Protein AF-A0A1Q3TZ71-F1 (afdb_monomer)

Sequence (117 aa):
MSDKIARGMGSWKFIAYQTLFIILWMIVNLVGYIRHWDPYPFILLNLIFSTQAAYAAPIIMMAQNRQAERDRVQAKNDYDTNIEAKKEIEALQIHLSKIEVEKLDLIIRLLQQPKTA

pLDDT: mean 82.82, std 15.04, range [46.75, 97.69]

Structure (mmCIF, N/CA/C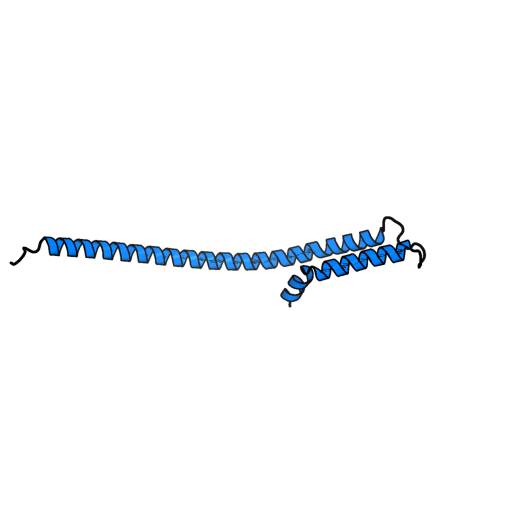/O backbone):
data_AF-A0A1Q3TZ71-F1
#
_entry.id   AF-A0A1Q3TZ71-F1
#
loop_
_atom_site.group_PDB
_atom_site.id
_atom_site.type_symbol
_atom_site.label_atom_id
_atom_site.label_alt_id
_atom_site.label_comp_id
_atom_site.label_asym_id
_atom_site.label_entity_id
_atom_site.label_seq_id
_atom_site.pdbx_PDB_ins_code
_atom_site.Cartn_x
_atom_site.Cartn_y
_atom_site.Cartn_z
_atom_site.occupancy
_atom_site.B_iso_or_equiv
_atom_site.auth_seq_id
_atom_site.auth_comp_id
_atom_site.auth_asym_id
_atom_site.auth_atom_id
_atom_site.pdbx_PDB_model_num
ATOM 1 N N . MET A 1 1 ? -9.871 -6.940 -15.228 1.00 48.06 1 MET A N 1
ATOM 2 C CA . MET A 1 1 ? -8.663 -6.977 -16.094 1.00 48.06 1 MET A CA 1
ATOM 3 C C . MET A 1 1 ? -7.436 -6.277 -15.476 1.00 48.06 1 MET A C 1
ATOM 5 O O . MET A 1 1 ? -6.326 -6.586 -15.888 1.00 48.06 1 MET A O 1
ATOM 9 N N . SER A 1 2 ? -7.591 -5.434 -14.438 1.00 47.97 2 SER A N 1
ATOM 10 C CA . SER A 1 2 ? -6.474 -4.742 -13.754 1.00 47.97 2 SER A CA 1
ATOM 11 C C . SER A 1 2 ? -5.579 -5.649 -12.882 1.00 47.97 2 SER A C 1
ATOM 13 O O . SER A 1 2 ? -4.377 -5.412 -12.801 1.00 47.97 2 SER A O 1
ATOM 15 N N . ASP A 1 3 ? -6.112 -6.728 -12.293 1.00 51.12 3 ASP A N 1
ATOM 16 C CA . ASP A 1 3 ? -5.346 -7.571 -11.347 1.00 51.12 3 ASP A CA 1
ATOM 17 C C . ASP A 1 3 ? -4.305 -8.483 -12.014 1.00 51.12 3 ASP A C 1
ATOM 19 O O . ASP A 1 3 ? -3.451 -9.063 -11.344 1.00 51.12 3 ASP A O 1
ATOM 23 N N . LYS A 1 4 ? -4.359 -8.662 -13.340 1.00 55.09 4 LYS A N 1
ATOM 24 C CA . LYS A 1 4 ? -3.325 -9.408 -14.084 1.00 55.09 4 LYS A CA 1
ATOM 25 C C . LYS A 1 4 ? -2.100 -8.535 -14.376 1.00 55.09 4 LYS A C 1
ATOM 27 O O . LYS A 1 4 ? -0.983 -9.026 -14.284 1.00 55.09 4 LYS A O 1
ATOM 32 N N . ILE A 1 5 ? -2.306 -7.245 -14.649 1.00 54.66 5 ILE A N 1
ATOM 33 C CA . ILE A 1 5 ? -1.228 -6.287 -14.939 1.00 54.66 5 ILE A CA 1
ATOM 34 C C . ILE A 1 5 ? -0.472 -5.929 -13.649 1.00 54.66 5 ILE A C 1
ATOM 36 O O . ILE A 1 5 ? 0.756 -5.925 -13.650 1.00 54.66 5 ILE A O 1
ATOM 40 N N . ALA A 1 6 ? -1.183 -5.757 -12.526 1.00 53.28 6 ALA A N 1
ATOM 41 C CA . ALA A 1 6 ? -0.569 -5.505 -11.217 1.00 53.28 6 ALA A CA 1
ATOM 42 C C . ALA A 1 6 ? 0.311 -6.674 -10.729 1.00 53.28 6 ALA A C 1
ATOM 44 O O . ALA A 1 6 ? 1.405 -6.457 -10.217 1.00 53.28 6 ALA A O 1
ATOM 45 N N . ARG A 1 7 ? -0.118 -7.926 -10.954 1.00 56.53 7 ARG A N 1
ATOM 46 C CA . ARG A 1 7 ? 0.692 -9.121 -10.642 1.00 56.53 7 ARG A CA 1
ATOM 47 C C . ARG A 1 7 ? 1.843 -9.349 -11.630 1.00 56.53 7 ARG A C 1
ATOM 49 O O . ARG A 1 7 ? 2.847 -9.946 -11.257 1.00 56.53 7 ARG A O 1
ATOM 56 N N . GLY A 1 8 ? 1.710 -8.878 -12.872 1.00 54.12 8 GLY A N 1
ATOM 57 C CA . GLY A 1 8 ? 2.750 -8.981 -13.900 1.00 54.12 8 GLY A CA 1
ATOM 58 C C . GLY A 1 8 ? 3.910 -8.006 -13.691 1.00 54.12 8 GLY A C 1
ATOM 59 O O . GLY A 1 8 ? 5.065 -8.405 -13.807 1.00 54.12 8 GLY A O 1
ATOM 60 N N . MET A 1 9 ? 3.612 -6.758 -13.315 1.00 58.22 9 MET A N 1
ATOM 61 C CA . MET A 1 9 ? 4.615 -5.705 -13.096 1.00 58.22 9 MET A CA 1
ATOM 62 C C . MET A 1 9 ? 5.480 -5.939 -11.841 1.00 58.22 9 MET A C 1
ATOM 64 O O . MET A 1 9 ? 6.604 -5.456 -11.777 1.00 58.22 9 MET A O 1
ATOM 68 N N . GLY A 1 10 ? 4.992 -6.724 -10.874 1.00 55.28 10 GLY A N 1
ATOM 69 C CA . GLY A 1 10 ? 5.742 -7.134 -9.677 1.00 55.28 10 GLY A CA 1
ATOM 70 C C . GLY A 1 10 ? 6.433 -8.500 -9.779 1.00 55.28 10 GLY A C 1
ATOM 71 O O . GLY A 1 10 ? 6.974 -8.987 -8.789 1.00 55.28 10 GLY A O 1
ATOM 72 N N . SER A 1 11 ? 6.389 -9.171 -10.936 1.00 72.12 11 SER A N 1
ATOM 73 C CA . SER A 1 11 ? 7.008 -10.490 -11.075 1.00 72.12 11 SER A CA 1
ATOM 74 C C . SER A 1 11 ? 8.513 -10.354 -11.308 1.00 72.12 11 SER A C 1
ATOM 76 O O . SER A 1 11 ? 8.937 -9.739 -12.284 1.00 72.12 11 SER A O 1
ATOM 78 N N . TRP A 1 12 ? 9.325 -11.016 -10.478 1.00 73.62 12 TRP A N 1
ATOM 79 C CA . TRP A 1 12 ? 10.786 -11.128 -10.644 1.00 73.62 12 TRP A CA 1
ATOM 80 C C . TRP A 1 12 ? 11.218 -11.534 -12.064 1.00 73.62 12 TRP A C 1
ATOM 82 O O . TRP A 1 12 ? 12.285 -11.145 -12.532 1.00 73.62 12 TRP A O 1
ATOM 92 N N . LYS A 1 13 ? 10.361 -12.270 -12.784 1.00 80.06 13 LYS A N 1
ATOM 93 C CA . LYS A 1 13 ? 10.591 -12.659 -14.180 1.00 80.06 13 LYS A CA 1
ATOM 94 C C . LYS A 1 13 ? 10.610 -11.460 -15.137 1.00 80.06 13 LYS A C 1
ATOM 96 O O . LYS A 1 13 ? 11.430 -11.443 -16.045 1.00 80.06 13 LYS A O 1
ATOM 101 N N . PHE A 1 14 ? 9.749 -10.458 -14.940 1.00 81.25 14 PHE A N 1
ATOM 102 C CA . PHE A 1 14 ? 9.706 -9.258 -15.787 1.00 81.25 14 PHE A CA 1
ATOM 103 C C . PHE A 1 14 ? 10.997 -8.444 -15.665 1.00 81.25 14 PHE A C 1
ATOM 105 O O . PHE A 1 14 ? 11.588 -8.076 -16.678 1.00 81.25 14 PHE A O 1
ATOM 112 N N . ILE A 1 15 ? 11.468 -8.253 -14.429 1.00 83.25 15 ILE A N 1
ATOM 113 C CA . ILE A 1 15 ? 12.728 -7.557 -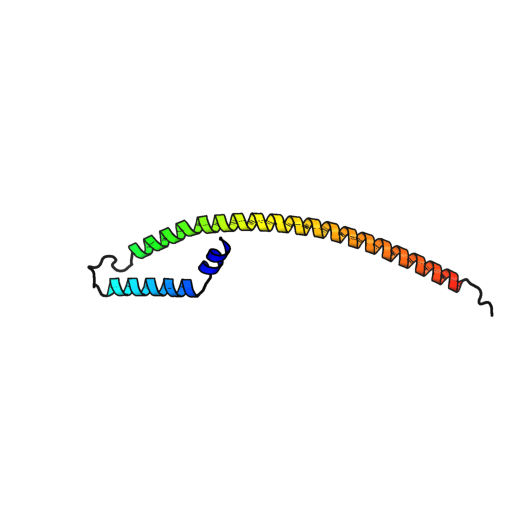14.139 1.00 83.25 15 ILE A CA 1
ATOM 114 C C . ILE A 1 15 ? 13.896 -8.295 -14.807 1.00 83.25 15 ILE A C 1
ATOM 116 O O . ILE A 1 15 ? 14.688 -7.673 -15.505 1.00 83.25 15 ILE A O 1
ATOM 120 N N . ALA A 1 16 ? 13.956 -9.628 -14.695 1.00 85.94 16 ALA A N 1
ATOM 121 C CA . ALA A 1 16 ? 15.005 -10.426 -15.331 1.00 85.94 16 ALA A CA 1
ATOM 122 C C . ALA A 1 16 ? 15.035 -10.281 -16.867 1.00 85.94 16 ALA A C 1
ATOM 124 O O . ALA A 1 16 ? 16.105 -10.075 -17.441 1.00 85.94 16 ALA A O 1
ATOM 125 N N . TYR A 1 17 ? 13.878 -10.340 -17.540 1.00 88.38 17 TYR A N 1
ATOM 126 C CA . TYR A 1 17 ? 13.805 -10.132 -18.992 1.00 88.38 17 TYR A CA 1
ATOM 127 C C . TYR A 1 17 ? 14.191 -8.704 -19.398 1.00 88.38 17 TYR A C 1
ATOM 129 O O . TYR A 1 17 ? 14.911 -8.526 -20.380 1.00 88.38 17 TYR A O 1
ATOM 137 N N . GLN A 1 18 ? 13.750 -7.695 -18.642 1.00 84.75 18 GLN A N 1
ATOM 138 C CA . GLN A 1 18 ? 14.091 -6.295 -18.892 1.00 84.75 18 GLN A CA 1
ATOM 139 C C . GLN A 1 18 ? 15.601 -6.058 -18.759 1.00 84.75 18 GLN A C 1
ATOM 141 O O . GLN A 1 18 ? 16.209 -5.474 -19.653 1.00 84.75 18 GLN A O 1
ATOM 146 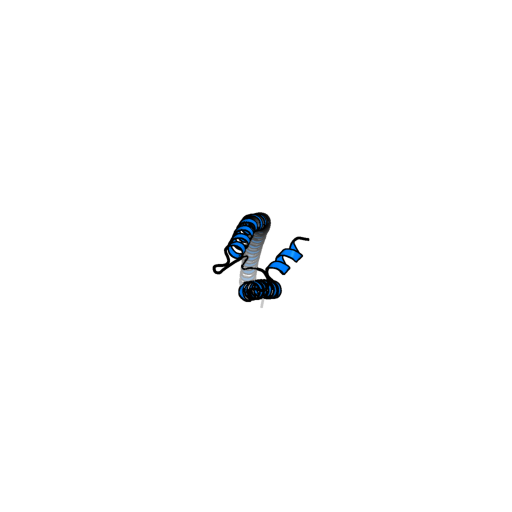N N . THR A 1 19 ? 16.225 -6.553 -17.687 1.00 85.88 19 THR A N 1
ATOM 147 C CA . THR A 1 19 ? 17.675 -6.443 -17.477 1.00 85.88 19 THR A CA 1
ATOM 148 C C . THR A 1 19 ? 18.459 -7.153 -18.579 1.00 85.88 19 THR A C 1
ATOM 150 O O . THR A 1 19 ? 19.402 -6.578 -19.118 1.00 85.88 19 THR A O 1
ATOM 153 N N . LEU A 1 20 ? 18.047 -8.364 -18.973 1.00 90.69 20 LEU A N 1
ATOM 154 C CA . LEU A 1 20 ? 18.695 -9.101 -20.060 1.00 90.69 20 LEU A CA 1
ATOM 155 C C . LEU A 1 20 ? 18.611 -8.346 -21.395 1.00 90.69 20 LEU A C 1
ATOM 157 O O . LEU A 1 20 ? 19.603 -8.272 -22.117 1.00 90.69 20 LEU A O 1
ATOM 161 N N . PHE A 1 21 ? 17.453 -7.756 -21.704 1.00 87.12 21 PHE A N 1
ATOM 162 C CA . PHE A 1 21 ? 17.259 -6.955 -22.912 1.00 87.12 21 PHE A CA 1
ATOM 163 C C . PHE A 1 21 ? 18.193 -5.738 -22.950 1.00 87.12 21 PHE A C 1
ATOM 165 O O . PHE A 1 21 ? 18.839 -5.502 -23.968 1.00 87.12 21 PHE A O 1
ATOM 172 N N . ILE A 1 22 ? 18.318 -5.005 -21.837 1.00 84.88 22 ILE A N 1
ATOM 173 C CA . ILE A 1 22 ? 19.218 -3.844 -21.735 1.00 84.88 22 ILE A CA 1
ATOM 174 C C . ILE A 1 22 ? 20.673 -4.268 -21.953 1.00 84.88 22 ILE A C 1
ATOM 176 O O . ILE A 1 22 ? 21.382 -3.645 -22.740 1.00 84.88 22 ILE A O 1
ATOM 180 N N . ILE A 1 23 ? 21.114 -5.343 -21.293 1.00 85.19 23 ILE A N 1
ATOM 181 C CA . ILE A 1 23 ? 22.489 -5.848 -21.410 1.00 85.19 23 ILE A CA 1
ATOM 182 C C . ILE A 1 23 ? 22.788 -6.263 -22.855 1.00 85.19 23 ILE A C 1
ATOM 184 O O . ILE A 1 23 ? 23.825 -5.893 -23.402 1.00 85.19 23 ILE A O 1
ATOM 188 N N . LEU A 1 24 ? 21.872 -6.990 -23.499 1.00 85.44 24 LEU A N 1
ATOM 189 C CA . LEU A 1 24 ? 22.039 -7.424 -24.885 1.00 85.44 24 LEU A CA 1
ATOM 190 C C . LEU A 1 24 ? 22.079 -6.224 -25.842 1.00 85.44 24 LEU A C 1
ATOM 192 O O . LEU A 1 24 ? 22.934 -6.174 -26.725 1.00 85.44 24 LEU A O 1
ATOM 196 N N . TRP A 1 25 ? 21.223 -5.222 -25.624 1.00 79.88 25 TRP A N 1
ATOM 197 C CA . TRP A 1 25 ? 21.220 -3.975 -26.390 1.00 79.88 25 TRP A CA 1
ATOM 198 C C . TRP A 1 25 ? 22.540 -3.205 -26.259 1.00 79.88 25 TRP A C 1
ATOM 200 O O . TRP A 1 25 ? 23.089 -2.743 -27.263 1.00 79.88 25 TRP A O 1
ATOM 210 N N . MET A 1 26 ? 23.080 -3.105 -25.040 1.00 78.19 26 MET A N 1
ATOM 211 C CA . MET A 1 26 ? 24.386 -2.493 -24.784 1.00 78.19 26 MET A CA 1
ATOM 212 C C . MET A 1 26 ? 25.514 -3.248 -25.499 1.00 78.19 26 MET A C 1
ATOM 214 O O . MET A 1 26 ? 26.344 -2.611 -26.141 1.00 78.19 26 MET A O 1
ATOM 218 N N . ILE A 1 27 ? 25.534 -4.587 -25.441 1.00 79.88 27 ILE A N 1
ATOM 219 C CA . ILE A 1 27 ? 26.559 -5.417 -26.100 1.00 79.88 27 ILE A CA 1
ATOM 220 C C . ILE A 1 27 ? 26.511 -5.246 -27.623 1.00 79.88 27 ILE A C 1
ATOM 222 O O . ILE A 1 27 ? 27.552 -5.046 -28.244 1.00 79.88 27 ILE A O 1
ATOM 226 N N . VAL A 1 28 ? 25.321 -5.272 -28.233 1.00 78.50 28 VAL A N 1
ATOM 227 C CA . VAL A 1 28 ? 25.158 -5.086 -29.687 1.00 78.50 28 VAL A CA 1
ATOM 228 C C . VAL A 1 28 ? 25.633 -3.699 -30.135 1.00 78.50 28 VAL A C 1
ATOM 230 O O . VAL A 1 28 ? 26.293 -3.590 -31.170 1.00 78.50 28 VAL A O 1
ATOM 233 N N . ASN A 1 29 ? 25.356 -2.650 -29.351 1.00 73.19 29 ASN A N 1
ATOM 234 C CA . ASN A 1 29 ? 25.843 -1.296 -29.640 1.00 73.19 29 ASN A CA 1
ATOM 235 C C . ASN A 1 29 ? 27.363 -1.164 -29.444 1.00 73.19 29 ASN A C 1
ATOM 237 O O . ASN A 1 29 ? 28.022 -0.510 -30.250 1.00 73.19 29 ASN A O 1
ATOM 241 N N . LEU A 1 30 ? 27.932 -1.813 -28.422 1.00 68.44 30 LEU A N 1
ATOM 242 C CA . LEU A 1 30 ? 29.365 -1.756 -28.111 1.00 68.44 30 LEU A CA 1
ATOM 243 C C . LEU A 1 30 ? 30.230 -2.540 -29.111 1.00 68.44 30 LEU A C 1
ATOM 245 O O . LEU A 1 30 ? 31.323 -2.100 -29.451 1.00 68.44 30 LEU A O 1
ATOM 249 N N . VAL A 1 31 ? 29.744 -3.683 -29.606 1.00 69.06 31 VAL A N 1
ATOM 250 C CA . VAL A 1 31 ? 30.461 -4.539 -30.576 1.00 69.06 31 VAL A CA 1
ATOM 251 C C . VAL A 1 31 ? 30.439 -3.944 -31.998 1.00 69.06 31 VAL A C 1
ATOM 253 O O . VAL A 1 31 ? 31.113 -4.439 -32.897 1.00 69.06 31 VAL A O 1
ATOM 256 N N . GLY A 1 32 ? 29.735 -2.826 -32.213 1.00 62.22 32 GLY A N 1
ATOM 257 C CA . GLY A 1 32 ? 29.899 -2.000 -33.412 1.00 62.22 32 GLY A CA 1
ATOM 258 C C . GLY A 1 32 ? 29.326 -2.605 -34.696 1.00 62.22 32 GLY A C 1
ATOM 259 O O . GLY A 1 32 ? 29.693 -2.171 -35.786 1.00 62.22 32 GLY A O 1
ATOM 260 N N . TYR A 1 33 ? 28.411 -3.577 -34.596 1.00 55.75 33 TYR A N 1
ATOM 261 C CA . TYR A 1 33 ? 27.826 -4.233 -35.773 1.00 55.75 33 TYR A CA 1
ATOM 262 C C . TYR A 1 33 ? 27.000 -3.264 -36.645 1.00 55.75 33 TYR A C 1
ATOM 264 O O . TYR A 1 33 ? 26.863 -3.465 -37.849 1.00 55.75 33 TYR A O 1
ATOM 272 N N . ILE A 1 34 ? 26.484 -2.172 -36.065 1.00 54.97 34 ILE A N 1
ATOM 273 C CA . ILE A 1 34 ? 25.716 -1.139 -36.771 1.00 54.97 34 ILE A CA 1
ATOM 274 C C . ILE A 1 34 ? 26.206 0.230 -36.282 1.00 54.97 34 ILE A C 1
ATOM 276 O O . ILE A 1 34 ? 25.753 0.710 -35.251 1.00 54.97 34 ILE A O 1
ATOM 280 N N . ARG A 1 35 ? 27.186 0.819 -36.988 1.00 56.38 35 ARG A N 1
ATOM 281 C CA . ARG A 1 35 ? 27.630 2.233 -36.908 1.00 56.38 35 ARG A CA 1
ATOM 282 C C . ARG A 1 35 ? 27.195 2.991 -35.635 1.00 56.38 35 ARG A C 1
ATOM 284 O O . ARG A 1 35 ? 26.208 3.708 -35.714 1.00 56.38 35 ARG A O 1
ATOM 291 N N . HIS A 1 36 ? 27.929 2.852 -34.522 1.00 57.38 36 HIS A N 1
ATOM 292 C CA . HIS A 1 36 ? 27.931 3.729 -33.327 1.00 57.38 36 HIS A CA 1
ATOM 293 C C . HIS A 1 36 ? 26.687 4.631 -33.139 1.00 57.38 36 HIS A C 1
ATOM 295 O O . HIS A 1 36 ? 26.816 5.852 -33.059 1.00 57.38 36 HIS A O 1
ATOM 301 N N . TRP A 1 37 ? 25.483 4.049 -33.116 1.00 58.78 37 TRP A N 1
ATOM 302 C CA . TRP A 1 37 ? 24.244 4.835 -33.074 1.00 58.78 37 TRP A CA 1
ATOM 303 C C . TRP A 1 37 ? 24.075 5.466 -31.686 1.00 58.78 37 TRP A C 1
ATOM 305 O O . TRP A 1 37 ? 23.643 6.611 -31.578 1.00 58.78 37 TRP A O 1
ATOM 315 N N . ASP A 1 38 ? 24.490 4.754 -30.633 1.00 64.00 38 ASP A N 1
ATOM 316 C CA . ASP A 1 38 ? 24.462 5.231 -29.248 1.00 64.00 38 ASP A CA 1
ATOM 317 C C . ASP A 1 38 ? 25.819 4.977 -28.550 1.00 64.00 38 ASP A C 1
ATOM 319 O O . ASP A 1 38 ? 25.989 3.969 -27.857 1.00 64.00 38 ASP A O 1
ATOM 323 N N . PRO A 1 39 ? 26.835 5.838 -28.779 1.00 64.44 39 PRO A N 1
ATOM 324 C CA . PRO A 1 39 ? 28.122 5.753 -28.095 1.00 64.44 39 PRO A CA 1
ATOM 325 C C . PRO A 1 39 ? 27.958 5.917 -26.580 1.00 64.44 39 PRO A C 1
ATOM 327 O O . PRO A 1 39 ? 27.038 6.585 -26.105 1.00 64.44 39 PRO A O 1
ATOM 330 N N . TYR A 1 40 ? 28.891 5.360 -25.807 1.00 57.00 40 TYR A N 1
ATOM 331 C CA . TYR A 1 40 ? 28.956 5.599 -24.363 1.00 57.00 40 TYR A CA 1
ATOM 332 C C . TYR A 1 40 ? 28.936 7.119 -24.095 1.00 57.00 40 TYR A C 1
ATOM 334 O O . TYR A 1 40 ? 29.797 7.814 -24.642 1.00 57.00 40 TYR A O 1
ATOM 342 N N . PRO A 1 41 ? 27.963 7.666 -23.333 1.00 62.84 41 PRO A N 1
ATOM 343 C CA . PRO A 1 41 ? 27.239 7.061 -22.204 1.00 62.84 41 PRO A CA 1
ATOM 344 C C . PRO A 1 41 ? 25.782 6.577 -22.459 1.00 62.84 41 PRO A C 1
ATOM 346 O O . PRO A 1 41 ? 24.992 6.553 -21.519 1.00 62.84 41 PRO A O 1
ATOM 349 N N . PHE A 1 42 ? 25.413 6.155 -23.676 1.00 74.31 42 PHE A N 1
ATOM 350 C CA . PHE A 1 42 ? 24.069 5.642 -24.032 1.00 74.31 42 PHE A CA 1
ATOM 351 C C . PHE A 1 42 ? 22.922 6.652 -23.806 1.00 74.31 42 PHE A C 1
ATOM 353 O O . PHE A 1 42 ? 22.007 6.442 -22.999 1.00 74.31 42 PHE A O 1
ATOM 360 N N . ILE A 1 43 ? 22.975 7.788 -24.507 1.00 76.69 43 ILE A N 1
ATOM 361 C CA . ILE A 1 43 ? 22.029 8.901 -24.333 1.00 76.69 43 ILE A CA 1
ATOM 362 C C . ILE A 1 43 ? 20.598 8.526 -24.743 1.00 76.69 43 ILE A C 1
ATOM 364 O O . ILE A 1 43 ? 19.638 8.968 -24.107 1.00 76.69 43 ILE A O 1
ATOM 368 N N . LEU A 1 44 ? 20.431 7.681 -25.765 1.00 77.75 44 LEU A N 1
ATOM 369 C CA . LEU A 1 44 ? 19.104 7.270 -26.233 1.00 77.75 44 LEU A CA 1
ATOM 370 C C . LEU A 1 44 ? 18.444 6.301 -25.255 1.00 77.75 44 LEU A C 1
ATOM 372 O O . LEU A 1 44 ? 17.256 6.436 -24.959 1.00 77.75 44 LEU A O 1
ATOM 376 N N . LEU A 1 45 ? 19.218 5.359 -24.708 1.00 81.31 45 LEU A N 1
ATOM 377 C CA . LEU A 1 45 ? 18.739 4.464 -23.657 1.00 81.31 45 LEU A CA 1
ATOM 378 C C . LEU A 1 45 ? 18.261 5.268 -22.438 1.00 81.31 45 LEU A C 1
ATOM 380 O O . LEU A 1 45 ? 17.166 5.037 -21.921 1.00 81.31 45 LEU A O 1
ATOM 384 N N . ASN A 1 46 ? 19.057 6.252 -22.014 1.00 83.62 46 ASN A N 1
ATOM 385 C CA . ASN A 1 46 ? 18.718 7.130 -20.898 1.00 83.62 46 ASN A CA 1
ATOM 386 C C . ASN A 1 46 ? 17.421 7.922 -21.148 1.00 83.62 46 ASN A C 1
ATOM 388 O O . ASN A 1 46 ? 16.567 8.013 -20.260 1.00 83.62 46 ASN A O 1
ATOM 392 N N . LEU A 1 47 ? 17.237 8.432 -22.369 1.00 84.69 47 LEU A N 1
ATOM 393 C CA . LEU A 1 47 ? 16.021 9.138 -22.764 1.00 84.69 47 LEU A CA 1
ATOM 394 C C . LEU A 1 47 ? 14.787 8.229 -22.676 1.00 84.69 47 LEU A C 1
ATOM 396 O O . LEU A 1 47 ? 13.779 8.622 -22.089 1.00 84.69 47 LEU A O 1
ATOM 400 N N . ILE A 1 48 ? 14.877 7.000 -23.196 1.00 86.62 48 ILE A N 1
ATOM 401 C CA . ILE A 1 48 ? 13.773 6.029 -23.152 1.00 86.62 48 ILE A CA 1
ATOM 402 C C . ILE A 1 48 ? 13.391 5.710 -21.703 1.00 86.62 48 ILE A C 1
ATOM 404 O O . ILE A 1 48 ? 12.205 5.752 -21.371 1.00 86.62 48 ILE A O 1
ATOM 408 N N . PHE A 1 49 ? 14.366 5.445 -20.827 1.00 87.75 49 PHE A N 1
ATOM 409 C CA . PHE A 1 49 ? 14.098 5.201 -19.404 1.00 87.75 49 PHE A CA 1
ATOM 410 C C . PHE A 1 49 ? 13.462 6.407 -18.716 1.00 87.75 49 PHE A C 1
ATOM 412 O O . PHE A 1 49 ? 12.511 6.245 -17.950 1.00 87.75 49 PHE A O 1
ATOM 419 N N . SER A 1 50 ? 13.935 7.615 -19.021 1.00 88.75 50 SER A N 1
ATOM 420 C CA . SER A 1 50 ? 13.368 8.849 -18.471 1.00 88.75 50 SER A CA 1
ATOM 421 C C . SER A 1 50 ? 11.907 9.027 -18.889 1.00 88.75 50 SER A C 1
ATOM 423 O O . SER A 1 50 ? 11.050 9.313 -18.052 1.00 88.75 50 SER A O 1
ATOM 425 N N . THR A 1 51 ? 11.580 8.783 -20.162 1.00 89.94 51 THR A N 1
ATOM 426 C CA . THR A 1 51 ? 10.191 8.813 -20.641 1.00 89.94 51 THR A CA 1
ATOM 427 C C . THR A 1 51 ? 9.348 7.689 -20.032 1.00 89.94 51 THR A C 1
ATOM 429 O O . THR A 1 51 ? 8.202 7.930 -19.651 1.00 89.94 51 THR A O 1
ATOM 432 N N . GLN A 1 52 ? 9.897 6.478 -19.879 1.00 90.38 52 GLN A N 1
ATOM 433 C CA . GLN A 1 52 ? 9.206 5.372 -19.206 1.00 90.38 52 GLN A CA 1
ATOM 434 C C . GLN A 1 52 ? 8.851 5.724 -17.758 1.00 90.38 52 GLN A C 1
ATOM 436 O O . GLN A 1 52 ? 7.711 5.512 -17.344 1.00 90.38 52 GLN A O 1
ATOM 441 N N . ALA A 1 53 ? 9.788 6.299 -17.002 1.00 89.00 53 ALA A N 1
ATOM 442 C CA . ALA A 1 53 ? 9.549 6.741 -15.632 1.00 89.00 53 ALA A CA 1
ATOM 443 C C . ALA A 1 53 ? 8.489 7.856 -15.568 1.00 89.00 53 ALA A C 1
ATOM 445 O O . ALA A 1 53 ? 7.573 7.790 -14.745 1.00 89.00 53 ALA A O 1
ATOM 446 N N . ALA A 1 54 ? 8.562 8.832 -16.480 1.00 93.38 54 ALA A N 1
ATOM 447 C CA . ALA A 1 54 ? 7.585 9.915 -16.581 1.00 93.38 54 ALA A CA 1
ATOM 448 C C . ALA A 1 54 ? 6.157 9.408 -16.858 1.00 93.38 54 ALA A C 1
ATOM 450 O O . ALA A 1 54 ? 5.208 9.945 -16.293 1.00 93.38 54 ALA A O 1
ATOM 451 N N . TYR A 1 55 ? 5.991 8.357 -17.669 1.00 90.19 55 TYR A N 1
ATOM 452 C CA . TYR A 1 55 ? 4.686 7.720 -17.902 1.00 90.19 55 TYR A CA 1
ATOM 453 C C . TYR A 1 55 ? 4.235 6.808 -16.756 1.00 90.19 55 TYR A C 1
ATOM 455 O O . TYR A 1 55 ? 3.036 6.680 -16.506 1.00 90.19 55 TYR A O 1
ATOM 463 N N . ALA A 1 56 ? 5.167 6.178 -16.040 1.00 89.25 56 ALA A N 1
ATOM 464 C CA . ALA A 1 56 ? 4.842 5.318 -14.907 1.00 89.25 56 ALA A CA 1
ATOM 465 C C . ALA A 1 56 ? 4.259 6.116 -13.730 1.00 89.25 56 ALA A C 1
ATOM 467 O O . ALA A 1 56 ? 3.274 5.683 -13.135 1.00 89.25 56 ALA A O 1
ATOM 468 N N . ALA A 1 57 ? 4.811 7.295 -13.427 1.00 90.31 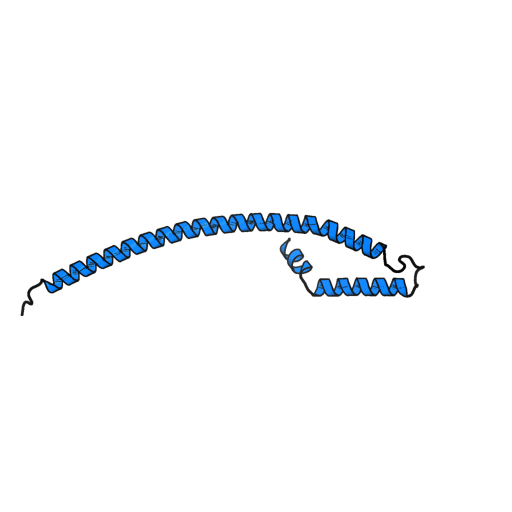57 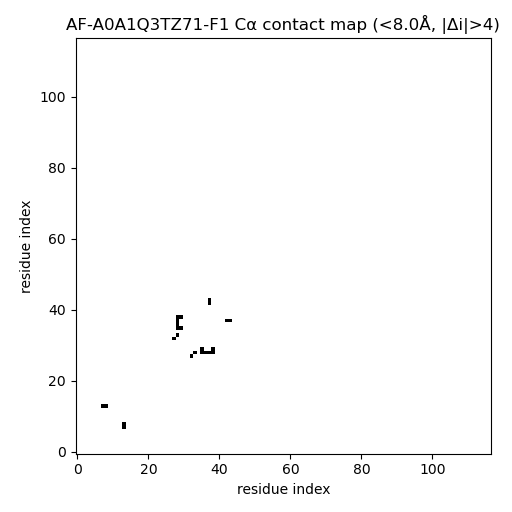ALA A N 1
ATOM 469 C CA . ALA A 1 57 ? 4.377 8.137 -12.310 1.00 90.31 57 ALA A CA 1
ATOM 470 C C . ALA A 1 57 ? 2.856 8.434 -12.278 1.00 90.31 57 ALA A C 1
ATOM 472 O O . ALA A 1 57 ? 2.222 8.129 -11.265 1.00 90.31 57 ALA A O 1
ATOM 473 N N . PRO A 1 58 ? 2.214 8.951 -13.347 1.00 92.50 58 PRO A N 1
ATOM 474 C CA . PRO A 1 58 ? 0.775 9.211 -13.343 1.00 92.50 58 PRO A CA 1
ATOM 475 C C . PRO A 1 58 ? -0.056 7.927 -13.289 1.00 92.50 58 PRO A C 1
ATOM 477 O O . PRO A 1 58 ? -1.098 7.911 -12.641 1.00 92.50 58 PRO A O 1
ATOM 480 N N . ILE A 1 59 ? 0.393 6.835 -13.914 1.00 87.56 59 ILE A N 1
ATOM 481 C CA . ILE A 1 59 ? -0.306 5.542 -13.852 1.00 87.56 59 ILE A CA 1
ATOM 482 C C . ILE A 1 59 ? -0.302 5.008 -12.416 1.00 87.56 59 ILE A C 1
ATOM 484 O O . ILE A 1 59 ? -1.339 4.561 -11.922 1.00 87.56 59 ILE A O 1
ATOM 488 N N . ILE A 1 60 ? 0.845 5.089 -11.737 1.00 88.69 60 ILE A N 1
ATOM 489 C CA . ILE A 1 60 ? 0.985 4.732 -10.323 1.00 88.69 60 ILE A CA 1
ATOM 490 C C . ILE A 1 60 ? 0.072 5.622 -9.479 1.00 88.69 60 ILE A C 1
ATOM 492 O O . ILE A 1 60 ? -0.683 5.096 -8.670 1.00 88.69 60 ILE A O 1
ATOM 496 N N . MET A 1 61 ? 0.059 6.935 -9.718 1.00 91.00 61 MET A N 1
ATOM 497 C CA . MET A 1 61 ? -0.805 7.873 -8.996 1.00 91.00 61 MET A CA 1
ATOM 498 C C . MET A 1 61 ? -2.298 7.571 -9.204 1.00 91.00 61 MET A C 1
ATOM 500 O O . MET A 1 61 ? -3.066 7.578 -8.248 1.00 91.00 61 MET A O 1
ATOM 504 N N . MET A 1 62 ? -2.730 7.233 -10.423 1.00 89.88 62 MET A N 1
ATOM 505 C CA . MET A 1 62 ? -4.114 6.818 -10.695 1.00 89.88 62 MET A CA 1
ATOM 506 C C . MET A 1 62 ? -4.461 5.492 -10.009 1.00 89.88 62 MET A C 1
ATOM 508 O O . MET A 1 62 ? -5.564 5.332 -9.481 1.00 89.88 62 MET A O 1
ATOM 512 N N . ALA A 1 63 ? -3.533 4.531 -10.012 1.00 84.62 63 ALA A N 1
ATOM 513 C CA . ALA A 1 63 ? -3.707 3.261 -9.318 1.00 84.62 63 ALA A CA 1
ATOM 514 C C . ALA A 1 63 ? -3.802 3.467 -7.799 1.00 84.62 63 ALA A C 1
ATOM 516 O O . ALA A 1 63 ? -4.678 2.874 -7.171 1.00 84.62 63 ALA A O 1
ATOM 517 N N . GLN A 1 64 ? -2.964 4.344 -7.242 1.00 89.81 64 GLN A N 1
ATOM 518 C CA . GLN A 1 64 ? -2.994 4.748 -5.839 1.00 89.81 64 GLN 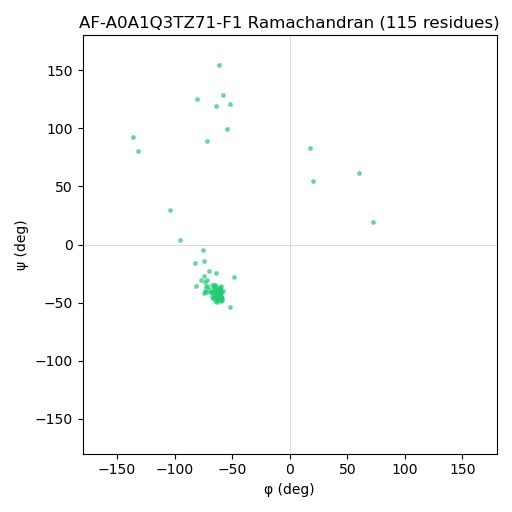A CA 1
ATOM 519 C C . GLN A 1 64 ? -4.292 5.473 -5.487 1.00 89.81 64 GLN A C 1
ATOM 521 O O . GLN A 1 64 ? -4.923 5.103 -4.507 1.00 89.81 64 GLN A O 1
ATOM 526 N N . ASN A 1 65 ? -4.755 6.426 -6.300 1.00 91.88 65 ASN A N 1
ATOM 527 C CA . ASN A 1 65 ? -6.011 7.138 -6.051 1.00 91.88 65 ASN A CA 1
ATOM 528 C C . ASN A 1 65 ? -7.210 6.174 -6.017 1.00 91.88 65 ASN A C 1
ATOM 530 O O . ASN A 1 65 ? -8.053 6.234 -5.127 1.00 91.88 65 ASN A O 1
ATOM 534 N N . ARG A 1 66 ? -7.251 5.211 -6.947 1.00 90.81 66 ARG A N 1
ATOM 535 C CA . ARG A 1 66 ? -8.281 4.162 -6.950 1.00 90.81 66 ARG A CA 1
ATOM 536 C C . ARG A 1 66 ? -8.179 3.237 -5.735 1.00 90.81 66 ARG A C 1
ATOM 538 O O . ARG A 1 66 ? -9.208 2.766 -5.259 1.00 90.81 66 ARG A O 1
ATOM 545 N N . GLN A 1 67 ? -6.965 2.934 -5.276 1.00 90.56 67 GLN A N 1
ATOM 546 C CA . GLN A 1 67 ? -6.756 2.133 -4.072 1.00 90.56 67 GLN A CA 1
ATOM 547 C C . GLN A 1 67 ? -7.223 2.896 -2.824 1.00 90.56 67 GLN A C 1
ATOM 549 O O . GLN A 1 67 ? -7.999 2.349 -2.054 1.00 90.56 67 GLN A O 1
ATOM 554 N N . ALA A 1 68 ? -6.868 4.176 -2.697 1.00 94.00 68 ALA A N 1
ATOM 555 C CA . ALA A 1 68 ? -7.266 5.033 -1.584 1.00 94.00 68 ALA A CA 1
ATOM 556 C C . ALA A 1 68 ? -8.792 5.177 -1.457 1.00 94.00 68 ALA A C 1
ATOM 558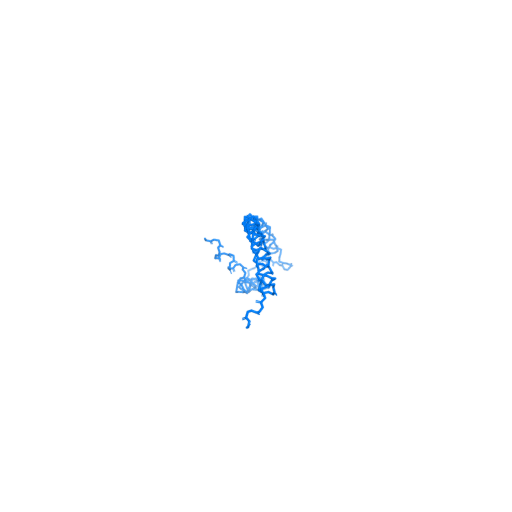 O O . ALA A 1 68 ? -9.322 5.115 -0.352 1.00 94.00 68 ALA A O 1
ATOM 559 N N . GLU A 1 69 ? -9.518 5.303 -2.573 1.00 94.06 69 GLU A N 1
ATOM 560 C CA . GLU A 1 69 ? -10.989 5.324 -2.552 1.00 94.06 69 GLU A CA 1
ATOM 561 C C . GLU A 1 69 ? -11.584 4.011 -2.017 1.00 94.06 69 GLU A C 1
ATOM 563 O O . GLU A 1 69 ? -12.522 4.029 -1.220 1.00 94.06 69 GLU A O 1
ATOM 568 N N . ARG A 1 70 ? -11.017 2.857 -2.398 1.00 93.06 70 ARG A N 1
ATOM 569 C CA . ARG A 1 70 ? -11.439 1.552 -1.859 1.00 93.06 70 ARG A CA 1
ATOM 570 C C . ARG A 1 70 ? -11.126 1.435 -0.372 1.00 93.06 70 ARG A C 1
ATOM 572 O O . ARG A 1 70 ? -12.001 1.037 0.391 1.00 93.06 70 ARG A O 1
ATOM 579 N N . ASP A 1 71 ? -9.916 1.816 0.024 1.00 94.69 71 ASP A N 1
ATOM 580 C CA . ASP A 1 71 ? -9.465 1.771 1.415 1.00 94.69 71 ASP A CA 1
ATOM 581 C C . ASP A 1 71 ? -10.335 2.676 2.297 1.00 94.69 71 ASP A C 1
ATOM 583 O O . ASP A 1 71 ? -10.705 2.299 3.404 1.00 94.69 71 ASP A O 1
ATOM 587 N N . ARG A 1 72 ? -10.752 3.839 1.783 1.00 94.94 72 ARG A N 1
ATOM 588 C CA . ARG A 1 72 ? -11.665 4.755 2.476 1.00 94.94 72 ARG A CA 1
ATOM 589 C C . ARG A 1 72 ? -13.047 4.143 2.703 1.00 94.94 72 ARG A C 1
ATOM 591 O O . ARG A 1 72 ? -13.602 4.291 3.790 1.00 94.94 72 ARG A O 1
ATOM 598 N N . VAL A 1 73 ? -13.615 3.480 1.693 1.00 94.88 73 VAL A N 1
ATOM 599 C CA . VAL A 1 73 ? -14.909 2.788 1.831 1.00 94.88 73 VAL A CA 1
ATOM 600 C C . VAL A 1 73 ? -14.797 1.640 2.829 1.00 94.88 73 VAL A C 1
ATOM 602 O O . VAL A 1 73 ? -15.652 1.516 3.703 1.00 94.88 73 VAL A O 1
ATOM 605 N N . GLN A 1 74 ? -13.727 0.847 2.743 1.00 96.00 74 GLN A N 1
ATOM 606 C CA . GLN A 1 74 ? -13.474 -0.239 3.685 1.00 96.00 74 GLN A CA 1
ATOM 607 C C . GLN A 1 74 ? -13.356 0.287 5.120 1.00 96.00 74 GLN A C 1
ATOM 609 O O . GLN A 1 74 ? -14.063 -0.192 5.999 1.00 96.00 74 GLN A O 1
ATOM 614 N N . ALA A 1 75 ? -12.563 1.338 5.340 1.00 96.06 75 ALA A N 1
ATOM 615 C CA . ALA A 1 75 ? -12.394 1.951 6.653 1.00 96.06 75 ALA A CA 1
ATOM 616 C C . ALA A 1 75 ? -13.713 2.487 7.231 1.00 96.06 75 ALA A C 1
ATOM 618 O O . ALA A 1 75 ? -13.933 2.405 8.438 1.00 96.06 75 ALA A O 1
ATOM 619 N N . LYS A 1 76 ? -14.608 3.017 6.387 1.00 96.19 76 LYS A N 1
ATOM 620 C CA . LYS A 1 76 ? -15.939 3.448 6.830 1.00 96.19 76 LYS A CA 1
ATOM 621 C C . LYS A 1 76 ? -16.800 2.262 7.273 1.00 96.19 76 LYS A C 1
ATOM 623 O O . LYS A 1 76 ? -17.398 2.326 8.340 1.00 96.19 76 LYS A O 1
ATOM 628 N N . ASN A 1 77 ? -16.833 1.186 6.491 1.00 96.31 77 ASN A N 1
ATOM 629 C CA . ASN A 1 77 ? -17.590 -0.016 6.847 1.00 96.31 77 ASN A CA 1
ATOM 630 C C . ASN A 1 77 ? -17.058 -0.656 8.139 1.00 96.31 77 ASN A C 1
ATOM 632 O O . ASN A 1 77 ? -17.840 -1.058 9.001 1.00 96.31 77 ASN A O 1
ATOM 636 N N . ASP A 1 78 ? -15.734 -0.707 8.296 1.00 96.75 78 ASP A N 1
ATOM 637 C CA . ASP A 1 78 ? -15.083 -1.212 9.506 1.00 96.75 78 ASP A CA 1
ATOM 638 C C . ASP A 1 78 ? -15.411 -0.320 10.715 1.00 96.75 78 ASP A C 1
ATOM 640 O O . ASP A 1 78 ? -15.655 -0.817 11.814 1.00 96.75 78 ASP A O 1
ATOM 644 N N . TYR A 1 79 ? -15.464 1.003 10.526 1.00 96.50 79 TYR A N 1
ATOM 645 C CA . TYR A 1 79 ? -15.886 1.943 11.565 1.00 96.50 79 TYR A CA 1
ATOM 646 C C . TYR A 1 79 ? -17.341 1.713 11.992 1.00 96.50 79 TYR A C 1
ATOM 648 O O . TYR A 1 79 ? -17.605 1.581 13.186 1.00 96.50 79 TYR A O 1
ATOM 656 N N . ASP A 1 80 ? -18.268 1.613 11.037 1.00 97.06 80 ASP A N 1
ATOM 657 C CA . ASP A 1 80 ? -19.689 1.392 11.322 1.00 97.06 80 ASP A CA 1
ATOM 658 C C . ASP A 1 80 ? -19.900 0.051 12.055 1.00 97.06 80 ASP A C 1
ATOM 660 O O . ASP A 1 80 ? -20.587 0.002 13.078 1.00 97.06 80 ASP A O 1
ATOM 664 N N . THR A 1 81 ? -19.205 -1.004 11.614 1.00 96.94 81 THR A N 1
ATOM 665 C CA . THR A 1 81 ? -19.207 -2.323 12.271 1.00 96.94 81 THR A CA 1
ATOM 666 C C . THR A 1 81 ? -18.665 -2.244 13.700 1.00 96.94 81 THR A C 1
ATOM 668 O O . THR A 1 81 ? -19.246 -2.815 14.620 1.00 96.94 81 THR A O 1
ATOM 671 N N . ASN A 1 82 ? -17.577 -1.500 13.928 1.00 97.44 82 ASN A N 1
ATOM 672 C CA . ASN A 1 82 ? -17.011 -1.316 15.267 1.00 97.44 82 ASN A CA 1
ATOM 673 C C . ASN A 1 82 ? -17.970 -0.578 16.212 1.00 97.44 82 ASN A C 1
ATOM 675 O O . ASN A 1 82 ? -18.021 -0.886 17.403 1.00 97.44 82 ASN A O 1
ATOM 679 N N . ILE A 1 83 ? -18.735 0.391 15.703 1.00 97.69 83 ILE A N 1
ATOM 680 C CA . ILE A 1 83 ? -19.743 1.103 16.497 1.00 97.69 83 ILE A CA 1
ATOM 681 C C . ILE A 1 83 ? -20.890 0.168 16.883 1.00 97.69 83 ILE A C 1
ATOM 683 O O . ILE A 1 83 ? -21.357 0.218 18.022 1.00 97.69 83 ILE A O 1
ATOM 687 N N . GLU A 1 84 ? -21.337 -0.689 15.967 1.00 97.19 84 GLU A N 1
ATOM 688 C CA . GLU A 1 84 ? -22.362 -1.695 16.248 1.00 97.19 84 GLU A CA 1
ATOM 689 C C . GLU A 1 84 ? -21.874 -2.728 17.270 1.00 97.19 84 GLU A C 1
ATOM 691 O O . GLU A 1 84 ? -22.525 -2.921 18.298 1.00 97.19 84 GLU A O 1
ATOM 696 N N . ALA A 1 85 ? -20.673 -3.277 17.074 1.00 97.12 85 ALA A N 1
ATOM 697 C CA . ALA A 1 85 ? -20.048 -4.200 18.017 1.00 97.12 85 ALA A CA 1
ATOM 698 C 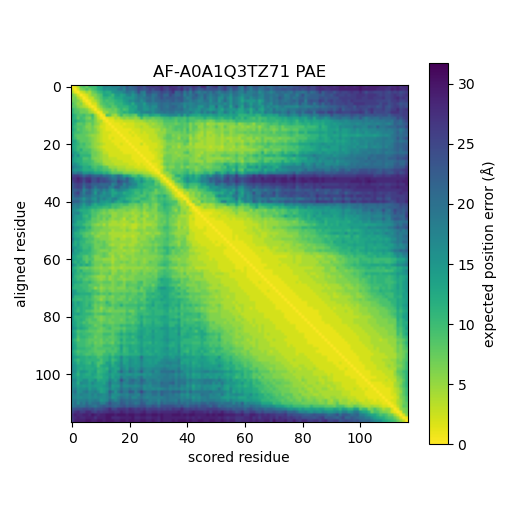C . ALA A 1 85 ? -19.889 -3.576 19.412 1.00 97.12 85 ALA A C 1
ATOM 700 O O . ALA A 1 85 ? -20.150 -4.225 20.424 1.00 97.12 85 ALA A O 1
ATOM 701 N N . LYS A 1 86 ? -19.518 -2.290 19.494 1.00 97.44 86 LYS A N 1
ATOM 702 C CA . LYS A 1 86 ? -19.435 -1.575 20.773 1.00 97.44 86 LYS A CA 1
ATOM 703 C C . LYS A 1 86 ? -20.790 -1.530 21.486 1.00 97.44 86 LYS A C 1
ATOM 705 O O . LYS A 1 86 ? -20.842 -1.799 22.683 1.00 97.44 86 LYS A O 1
ATOM 710 N N . LYS A 1 87 ? -21.875 -1.218 20.771 1.00 97.50 87 LYS A N 1
ATOM 711 C CA . LYS A 1 87 ? -23.232 -1.199 21.348 1.00 97.50 87 LYS A CA 1
ATOM 712 C C . LYS A 1 87 ? -23.663 -2.582 21.828 1.00 97.50 87 LYS A C 1
ATOM 714 O O . LYS A 1 87 ? -24.268 -2.694 22.889 1.00 97.50 87 LYS A O 1
ATOM 719 N N . GLU A 1 88 ? -23.346 -3.626 21.067 1.00 97.00 88 GLU A N 1
ATOM 720 C CA . GLU A 1 88 ? -23.635 -5.006 21.460 1.00 97.00 88 GLU A CA 1
ATOM 721 C C . GLU A 1 88 ? -22.878 -5.392 22.739 1.00 97.00 88 GLU A C 1
ATOM 723 O O . GLU A 1 88 ? -23.472 -5.935 23.668 1.00 97.00 88 GLU A O 1
ATOM 728 N N . ILE A 1 89 ? -21.597 -5.021 22.847 1.00 97.19 89 ILE A N 1
ATOM 729 C CA . ILE A 1 89 ? -20.798 -5.224 24.064 1.00 97.19 89 ILE A CA 1
ATOM 730 C C . ILE A 1 89 ? -21.400 -4.469 25.257 1.00 97.19 89 ILE A C 1
ATOM 732 O O . ILE A 1 89 ? -21.527 -5.047 26.335 1.00 97.19 89 ILE A O 1
ATOM 736 N N . GLU A 1 90 ? -21.793 -3.205 25.084 1.00 97.06 90 GLU A N 1
ATOM 737 C CA . GLU A 1 90 ? -22.452 -2.419 26.139 1.00 97.06 90 GLU A CA 1
ATOM 738 C C . GLU A 1 90 ? -23.765 -3.082 26.595 1.00 97.06 90 GLU A C 1
ATOM 740 O O . GLU A 1 90 ? -24.021 -3.197 27.795 1.00 97.06 90 GLU A O 1
ATOM 745 N N . ALA A 1 91 ? -24.571 -3.598 25.661 1.00 97.19 91 ALA A N 1
ATOM 746 C CA . ALA A 1 91 ? -25.793 -4.329 25.986 1.00 97.19 91 ALA A CA 1
ATOM 747 C C . ALA A 1 91 ? -25.499 -5.625 26.761 1.00 97.19 91 ALA A C 1
ATOM 749 O O . ALA A 1 91 ? -26.144 -5.902 27.777 1.00 97.19 91 ALA A O 1
ATOM 750 N N . LEU A 1 92 ? -24.498 -6.399 26.330 1.00 97.12 92 LEU A N 1
ATOM 751 C CA . LEU A 1 92 ? -24.060 -7.611 27.024 1.00 97.12 92 LEU A CA 1
ATOM 752 C C . LEU A 1 92 ? -23.568 -7.309 28.444 1.00 97.12 92 LEU A C 1
ATOM 754 O O . LEU A 1 92 ? -23.903 -8.049 29.367 1.00 97.12 92 LEU A O 1
ATOM 758 N N . GLN A 1 93 ? -22.833 -6.212 28.648 1.00 97.31 93 GLN 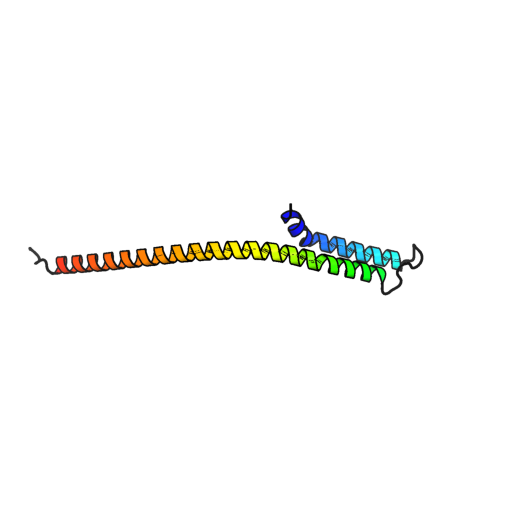A N 1
ATOM 759 C CA . GLN A 1 93 ? -22.393 -5.781 29.979 1.00 97.31 93 GLN A CA 1
ATOM 760 C C . GLN A 1 93 ? -23.578 -5.476 30.897 1.00 97.31 93 GLN A C 1
ATOM 762 O O . GLN A 1 93 ? -23.613 -5.966 32.024 1.00 97.31 93 GLN A O 1
ATOM 767 N N . ILE A 1 94 ? -24.584 -4.744 30.408 1.00 96.81 94 ILE A N 1
ATOM 768 C CA . ILE A 1 94 ? -25.806 -4.456 31.176 1.00 96.81 94 ILE A CA 1
ATOM 769 C C . ILE A 1 94 ? -26.525 -5.757 31.558 1.00 96.81 94 ILE A C 1
ATOM 771 O O . ILE A 1 94 ? -26.931 -5.931 32.710 1.00 96.81 94 ILE A O 1
ATOM 775 N N . HIS A 1 95 ? -26.667 -6.689 30.611 1.00 96.38 95 HIS A N 1
ATOM 776 C CA . HIS A 1 95 ? -27.278 -7.991 30.873 1.00 96.38 95 HIS A CA 1
ATOM 777 C C . HIS A 1 95 ? -26.505 -8.799 31.921 1.00 96.38 95 HIS A C 1
ATOM 779 O O . HIS A 1 95 ? -27.125 -9.371 32.819 1.00 96.38 95 HIS A O 1
ATOM 785 N N . LEU A 1 96 ? -25.173 -8.818 31.848 1.00 96.31 96 LEU A N 1
ATOM 786 C CA . LEU A 1 96 ? -24.323 -9.501 32.823 1.00 96.31 96 LEU A CA 1
ATOM 787 C C . LEU A 1 96 ? -24.452 -8.890 34.219 1.00 96.31 96 LEU A C 1
ATOM 789 O O . LEU A 1 96 ? -24.686 -9.630 35.172 1.00 96.31 96 LEU A O 1
ATOM 793 N N . SER A 1 97 ? -24.391 -7.561 34.343 1.00 96.19 97 SER A N 1
ATOM 794 C CA . SER A 1 97 ? -24.574 -6.879 35.630 1.00 96.19 97 SER A CA 1
ATOM 795 C C . SER A 1 97 ? -25.953 -7.147 36.231 1.00 96.19 97 SER A C 1
ATOM 797 O O . SER A 1 97 ? -26.079 -7.340 37.438 1.00 96.19 97 SER A O 1
ATOM 799 N N . LYS A 1 98 ? -27.001 -7.220 35.402 1.00 96.00 98 LYS A N 1
ATOM 800 C CA . LYS A 1 98 ? -28.342 -7.588 35.870 1.00 96.00 98 LYS A CA 1
ATOM 801 C C . LYS A 1 98 ? -28.379 -9.016 36.422 1.00 96.00 98 LYS A C 1
ATOM 803 O O . LYS A 1 98 ? -28.918 -9.231 37.505 1.00 96.00 98 LYS A O 1
ATOM 808 N N . ILE A 1 99 ? -27.792 -9.976 35.702 1.00 95.88 99 ILE A N 1
ATOM 809 C CA . ILE A 1 99 ? -27.701 -11.372 36.155 1.00 95.88 99 ILE A CA 1
ATOM 810 C C . ILE A 1 99 ? -26.913 -11.457 37.467 1.00 95.88 99 ILE A C 1
ATOM 812 O O . ILE A 1 99 ? -27.308 -12.198 38.363 1.00 95.88 99 ILE A O 1
ATOM 816 N N . GLU A 1 100 ? -25.824 -10.702 37.607 1.00 94.38 100 GLU A N 1
ATOM 817 C CA . GLU A 1 100 ? -25.016 -10.666 38.828 1.00 94.38 100 GLU A CA 1
ATOM 818 C C . GLU A 1 100 ? -25.838 -10.221 40.046 1.00 94.38 100 GLU A C 1
ATOM 820 O O . GLU A 1 100 ? -25.844 -10.914 41.066 1.00 94.38 100 GLU A O 1
ATOM 825 N N . VAL A 1 101 ? -26.614 -9.140 39.918 1.00 95.12 101 VAL A N 1
ATOM 826 C CA . VAL A 1 101 ? -27.516 -8.662 40.980 1.00 95.12 101 VAL A CA 1
ATOM 827 C C . VAL A 1 101 ? -28.592 -9.701 41.312 1.00 95.12 101 VAL A C 1
ATOM 829 O O . VAL A 1 101 ? -28.787 -10.028 42.481 1.00 95.12 101 VAL A O 1
ATOM 832 N N . GLU A 1 102 ? -29.243 -10.291 40.304 1.00 94.81 102 GLU A N 1
ATOM 833 C CA . GLU A 1 102 ? -30.265 -11.329 40.519 1.00 94.81 102 GLU A CA 1
ATOM 834 C C . GLU A 1 102 ? -29.700 -12.562 41.248 1.00 94.81 102 GLU A C 1
ATOM 836 O O . GLU A 1 102 ? -30.366 -13.158 42.101 1.00 94.81 102 GLU A O 1
ATOM 841 N N . LYS A 1 103 ? -28.458 -12.956 40.937 1.00 93.81 103 LYS A N 1
ATOM 842 C CA . LYS A 1 103 ? -27.770 -14.065 41.613 1.00 93.81 103 LYS A CA 1
ATOM 843 C C . LYS A 1 103 ? -27.418 -13.715 43.057 1.00 93.81 103 LYS A C 1
ATOM 845 O O . LYS A 1 103 ? -27.603 -14.568 43.925 1.00 93.81 103 LYS A O 1
ATOM 850 N N . LEU A 1 104 ? -26.955 -12.493 43.322 1.00 93.94 104 LEU A N 1
ATOM 851 C CA . LEU A 1 104 ? -26.677 -12.014 44.679 1.00 93.94 104 LEU A CA 1
ATOM 852 C C . LEU A 1 104 ? -27.943 -12.025 45.546 1.00 93.94 104 LEU A C 1
ATOM 854 O O . LEU A 1 104 ? -27.921 -12.575 46.648 1.00 93.94 104 LEU A O 1
ATOM 858 N N . ASP A 1 105 ? -29.061 -11.517 45.025 1.00 93.44 105 ASP A N 1
ATOM 859 C CA . ASP A 1 105 ? -30.352 -11.527 45.724 1.00 93.44 105 ASP A CA 1
ATOM 860 C C . ASP A 1 105 ? -30.828 -12.949 46.040 1.00 93.44 105 ASP A C 1
ATOM 862 O O . ASP A 1 105 ? -31.325 -13.222 47.137 1.00 93.44 105 ASP A O 1
ATOM 866 N N . LEU A 1 106 ? -30.660 -13.882 45.097 1.00 93.12 106 LEU A N 1
ATOM 867 C CA . LEU A 1 106 ? -30.995 -15.287 45.314 1.00 93.12 106 LEU A CA 1
ATOM 868 C C . LEU A 1 106 ? -30.143 -15.900 46.431 1.00 93.12 106 LEU A C 1
ATOM 870 O O . LEU A 1 106 ? -30.685 -16.583 47.298 1.00 93.12 106 LEU A O 1
ATOM 874 N N . ILE A 1 107 ? -28.832 -15.643 46.437 1.00 92.81 107 ILE A N 1
ATOM 875 C CA . ILE A 1 107 ? -27.926 -16.127 47.487 1.00 92.81 107 ILE A CA 1
ATOM 876 C C . ILE A 1 107 ? -28.345 -15.568 48.850 1.00 92.81 107 ILE A C 1
ATOM 878 O O . ILE A 1 107 ? -28.476 -16.336 49.801 1.00 92.81 107 ILE A O 1
ATOM 882 N N . ILE A 1 108 ? -28.622 -14.265 48.951 1.00 93.06 108 ILE A N 1
ATOM 883 C CA . ILE A 1 108 ? -29.070 -13.633 50.202 1.00 93.06 108 ILE A CA 1
ATOM 884 C C . ILE A 1 108 ? -30.373 -14.269 50.695 1.00 93.06 108 ILE A C 1
ATOM 886 O O . ILE A 1 108 ? -30.475 -14.618 51.871 1.00 93.06 108 ILE A O 1
ATOM 890 N N . ARG A 1 109 ? -31.349 -14.483 49.804 1.00 92.00 109 ARG A N 1
ATOM 891 C CA . ARG A 1 109 ? -32.608 -15.157 50.153 1.00 92.00 109 ARG A CA 1
ATOM 892 C C . ARG A 1 109 ? -32.374 -16.573 50.668 1.00 92.00 109 ARG A C 1
ATOM 894 O O . ARG A 1 109 ? -32.979 -16.945 51.665 1.00 92.00 109 ARG A O 1
ATOM 901 N N . LEU A 1 110 ? -31.502 -17.349 50.023 1.00 91.44 110 LEU A N 1
ATOM 902 C CA . LEU A 1 110 ? -31.165 -18.706 50.467 1.00 91.44 110 LEU A CA 1
ATOM 903 C C . LEU A 1 110 ? -30.451 -18.713 51.827 1.00 91.44 110 LEU A C 1
ATOM 905 O O . LEU A 1 110 ? -30.687 -19.617 52.621 1.00 91.44 110 LEU A O 1
ATOM 909 N N . LEU A 1 111 ? -29.621 -17.707 52.120 1.00 89.31 111 LEU A N 1
ATOM 910 C CA . LEU A 1 111 ? -28.962 -17.555 53.423 1.00 89.31 111 LEU A CA 1
ATOM 911 C C . LEU A 1 111 ? -29.921 -17.097 54.535 1.00 89.31 111 LEU A C 1
ATOM 913 O O . LEU A 1 111 ? -29.723 -17.460 55.691 1.00 89.31 111 LEU A O 1
ATOM 917 N N . GLN A 1 112 ? -30.941 -16.301 54.204 1.00 88.12 112 GLN A N 1
ATOM 918 C CA . GLN A 1 112 ? -31.955 -15.822 55.152 1.00 88.12 112 GLN A CA 1
ATOM 919 C C . GLN A 1 112 ? -33.074 -16.831 55.418 1.00 88.12 112 GLN A C 1
ATOM 921 O O . GLN A 1 112 ? -33.807 -16.676 56.396 1.00 88.12 112 GLN A O 1
ATOM 926 N N . GLN A 1 113 ? -33.226 -17.859 54.579 1.00 79.38 113 GLN A N 1
ATOM 927 C CA . GLN A 1 113 ? -34.141 -18.950 54.884 1.00 79.38 113 GLN A CA 1
ATOM 928 C C . GLN A 1 113 ? -33.637 -19.677 56.139 1.00 79.38 113 GLN A C 1
ATOM 930 O O . GLN A 1 113 ? -32.520 -20.203 56.128 1.00 79.38 113 GLN A O 1
ATOM 935 N N . PRO A 1 114 ? -34.422 -19.719 57.234 1.00 63.41 114 PRO A N 1
ATOM 936 C CA . PRO A 1 114 ? -34.053 -20.532 58.379 1.00 63.41 114 PRO A CA 1
ATOM 937 C C . PRO A 1 114 ? -33.913 -21.970 57.884 1.00 63.41 114 PRO A C 1
ATOM 939 O O . PRO A 1 114 ? -34.811 -22.476 57.206 1.00 63.41 114 PRO A O 1
ATOM 942 N N . LYS A 1 115 ? -32.779 -22.615 58.195 1.00 61.78 115 LYS A N 1
ATOM 943 C CA . LYS A 1 115 ? -32.616 -24.057 57.998 1.00 61.78 115 LYS A CA 1
ATOM 944 C C . LYS A 1 115 ? -33.767 -24.732 58.734 1.00 61.78 115 LYS A C 1
ATOM 946 O O . LYS A 1 115 ? -33.737 -24.853 59.953 1.00 61.78 115 LYS A O 1
ATOM 951 N N . THR A 1 116 ? -34.792 -25.111 57.986 1.00 55.88 116 THR A N 1
ATOM 952 C CA . THR A 1 116 ? -35.818 -26.038 58.432 1.00 55.88 116 THR A CA 1
ATOM 953 C C . THR A 1 116 ? -35.132 -27.395 58.458 1.00 55.88 116 THR A C 1
ATOM 955 O O . THR A 1 116 ? -35.015 -28.077 57.443 1.00 55.88 116 THR A O 1
ATOM 958 N N . ALA A 1 117 ? -34.539 -27.683 59.613 1.00 46.75 117 ALA A N 1
ATOM 959 C CA . ALA A 1 117 ? -34.130 -29.006 60.048 1.00 46.75 117 ALA A CA 1
ATOM 960 C C . ALA A 1 117 ? -35.124 -29.464 61.116 1.00 46.75 117 ALA A C 1
ATOM 962 O O . ALA A 1 117 ? -35.535 -28.597 61.925 1.00 46.75 117 ALA A O 1
#

Radius of gyration: 35.15 Å; Cα contacts (8 Å, |Δi|>4): 12; chains: 1; bounding box: 66×39×97 Å

Mean predicted aligned error: 11.2 Å

Solvent-accessible surface area (backbone atoms only — not comparable to full-atom values): 6681 Å² total; per-residue (Å²): 125,66,72,61,54,59,56,49,77,70,32,72,65,52,57,52,53,53,54,51,50,52,53,52,52,51,50,52,47,70,72,46,83,63,76,66,80,55,54,91,88,33,63,62,62,53,49,52,51,52,52,50,52,63,59,43,52,58,55,50,49,53,53,48,53,57,48,50,55,51,52,51,52,50,52,48,53,53,48,55,50,49,55,52,51,48,52,52,50,53,52,50,51,54,53,50,54,50,51,52,52,54,50,51,52,49,50,51,52,62,68,67,49,75,83,87,122

Foldseek 3Di:
DVVVVVVVVPDPVVVVVVVVVVVVVVVVLVVCPDPNPQPPVRVVVVVVVVVVVVVVVVVVVVVVVVVVVVVVVVVVVVVVVVVVVVVVVVVVVVVVVVVVVVVVVVVVVVVPPPPPD

Secondary structure (DSSP, 8-state):
-HHHHHHHHT-HHHHHHHHHHHHHHHHHHHTTSSTTSS-TTTHHHHHHHHHHHHHHHHHHHHHHHHHHHHHHHHHHHHHHHHHHHHHHHHHHHHHHHHHHHHHHHHHHHHHHS----